Protein AF-A0A7S3CUS2-F1 (afdb_monomer)

pLDDT: mean 84.09, std 8.53, range [51.0, 97.12]

Radius of gyration: 22.78 Å; Cα contacts (8 Å, |Δi|>4): 44; chains: 1; bounding box: 55×42×60 Å

Secondary structure (DSSP, 8-state):
-HHHHHHHHHHHHHHHHHHHHTHHHHT-HHHHHHHHHHHHHHHHHHHHHHH-TT-HHHHHHHHHHHHHHHHHHHHHGGGSHHHHHHHHHHHHHHHHHHHHHHHHHHHHHHHHHHHHHHHHHHHHHTT-

Sequence (128 aa):
SILGFTNSLPFIYENIQLIKQKRQYFQRVWNLFDYTLIISMYLLIYIHLEFGKDSKYTKLIEIILLIVQLVKTMSYLRIFNSTSYLVTMLQRVFLDLQNLSFLFILILAYFSLSLGIIGFRLGDEYRS

Nearest PDB structures (foldseek):
  7eeb-assembly1_C  TM=6.902E-01  e=7.931E-01  Mus musculus
  7wfr-assembly1_A  TM=6.369E-01  e=1.282E+00  Homo sapiens
  8xmo-assembly1_A  TM=7.552E-01  e=4.260E+00  Homo sapiens
  5ek0-assembly1_D  TM=7.314E-01  e=3.778E+00  unclassified

InterPro domains:
  IPR005821 Ion transport domain [PF00520] (16-114)

Organism: NCBI:txid1082188

Solvent-accessible surface area (backbone atoms only — not comparable to full-atom values): 7131 Å² total; per-residue (Å²): 113,72,70,61,60,66,51,46,58,60,50,54,51,51,54,54,48,41,70,74,43,46,77,63,37,76,72,35,68,67,52,50,50,52,56,49,52,54,50,51,52,53,52,51,54,52,44,38,71,75,61,34,77,85,33,73,68,46,52,54,50,51,53,53,52,51,52,53,49,55,56,50,53,60,56,58,41,48,76,40,80,82,44,26,58,56,49,55,51,49,52,51,51,51,53,53,47,51,58,50,48,54,53,50,52,53,51,50,51,52,50,53,52,53,51,50,53,52,53,51,54,55,58,52,66,79,72,112

Foldseek 3Di:
DVLVVVLVVLVVVLVVVCVVCPPVQVVDPLSVLSVVLSVLSVVLVVCCVVVNCPDPVSVVSVVVSVVSVVVNVLVVLCVDPVSVVVSVVVVVVVVVVVVVVVVVVVVVVVVVVVVVVVVVVVVVVVVD

Structure (mmCIF, N/CA/C/O backbone):
data_AF-A0A7S3CUS2-F1
#
_entry.id   AF-A0A7S3CUS2-F1
#
loop_
_atom_site.group_PDB
_atom_site.id
_atom_site.type_symbol
_atom_site.label_atom_id
_atom_site.label_alt_id
_atom_site.label_comp_id
_atom_site.label_asym_id
_atom_site.label_entity_id
_atom_site.label_seq_id
_atom_site.pdbx_PDB_ins_code
_atom_site.Cartn_x
_atom_site.Cartn_y
_atom_site.Cartn_z
_atom_site.occupancy
_atom_site.B_iso_or_equiv
_atom_site.auth_seq_id
_atom_site.auth_comp_id
_atom_site.auth_asym_id
_atom_site.auth_atom_id
_atom_site.pdbx_PDB_model_num
ATOM 1 N N . SER A 1 1 ? -11.404 24.390 1.246 1.00 58.78 1 SER A N 1
ATOM 2 C CA . SER A 1 1 ? -10.862 23.018 1.154 1.00 58.78 1 SER A CA 1
ATOM 3 C C . SER A 1 1 ? -11.639 22.056 2.047 1.00 58.78 1 SER A C 1
ATOM 5 O O . SER A 1 1 ? -11.173 21.705 3.122 1.00 58.78 1 SER A O 1
ATOM 7 N N . ILE A 1 2 ? -12.839 21.639 1.625 1.00 62.09 2 ILE A N 1
ATOM 8 C CA . ILE A 1 2 ? -13.714 20.723 2.392 1.00 62.09 2 ILE A CA 1
ATOM 9 C C . ILE A 1 2 ? -13.008 19.377 2.654 1.00 62.09 2 ILE A C 1
ATOM 11 O O . ILE A 1 2 ? -13.095 18.842 3.753 1.00 62.09 2 ILE A O 1
ATOM 15 N N . LEU A 1 3 ? -12.196 18.919 1.693 1.00 64.69 3 LEU A N 1
ATOM 16 C CA . LEU A 1 3 ? -11.355 17.718 1.786 1.00 64.69 3 LEU A CA 1
ATOM 17 C C . LEU A 1 3 ? -10.331 17.752 2.936 1.00 64.69 3 LEU A C 1
ATOM 19 O O . LEU A 1 3 ? -10.076 16.735 3.569 1.00 64.69 3 LEU A O 1
ATOM 23 N N . GLY A 1 4 ? -9.744 18.914 3.241 1.00 69.75 4 GLY A N 1
ATOM 24 C CA . GLY A 1 4 ? -8.782 19.030 4.344 1.00 69.75 4 GLY A CA 1
ATOM 25 C C . GLY A 1 4 ? -9.449 18.909 5.714 1.00 69.75 4 GLY A C 1
ATOM 26 O O . GLY A 1 4 ? -8.898 18.296 6.625 1.00 69.75 4 GLY A O 1
ATOM 27 N N . PHE A 1 5 ? -10.668 19.441 5.839 1.00 73.19 5 PHE A N 1
ATOM 28 C CA . PHE A 1 5 ? -11.451 19.352 7.067 1.00 73.19 5 PHE A CA 1
ATOM 29 C C . PHE A 1 5 ? -11.933 17.919 7.323 1.00 73.19 5 PHE A C 1
ATOM 31 O O . PHE A 1 5 ? -11.749 17.408 8.426 1.00 73.19 5 PHE A O 1
ATOM 38 N N . THR A 1 6 ? -12.450 17.224 6.304 1.00 78.50 6 THR A N 1
ATOM 39 C CA . THR A 1 6 ? -12.894 15.823 6.440 1.00 78.50 6 THR A CA 1
ATOM 40 C C . THR A 1 6 ? -11.756 14.873 6.813 1.00 78.50 6 THR A C 1
ATOM 42 O O . THR A 1 6 ? -11.970 13.936 7.577 1.00 78.50 6 THR A O 1
ATOM 45 N N . ASN A 1 7 ? -10.536 15.140 6.338 1.00 81.50 7 ASN A N 1
ATOM 46 C CA . ASN A 1 7 ? -9.370 14.286 6.588 1.00 81.50 7 ASN A CA 1
ATOM 47 C C . ASN A 1 7 ? -8.707 14.525 7.956 1.00 81.50 7 ASN A C 1
ATOM 49 O O . ASN A 1 7 ? -7.912 13.703 8.408 1.00 81.50 7 ASN A O 1
ATOM 53 N N . SER A 1 8 ? -9.055 15.612 8.648 1.00 82.75 8 SER A N 1
ATOM 54 C CA . SER A 1 8 ? -8.495 15.926 9.968 1.00 82.75 8 SER A CA 1
ATOM 55 C C . SER A 1 8 ? -8.928 14.941 11.063 1.00 82.75 8 SER A C 1
ATOM 57 O O . SER A 1 8 ? -8.123 14.569 11.915 1.00 82.75 8 SER A O 1
ATOM 59 N N . LEU A 1 9 ? -10.169 14.450 11.009 1.00 85.31 9 LEU A N 1
ATOM 60 C CA . LEU A 1 9 ? -10.710 13.477 11.963 1.00 85.31 9 LEU A CA 1
ATOM 61 C C . LEU A 1 9 ? -9.977 12.122 11.931 1.00 85.31 9 LEU A C 1
ATOM 63 O O . LEU A 1 9 ? -9.504 11.692 12.988 1.00 85.31 9 LEU A O 1
ATOM 67 N N . PRO A 1 10 ? -9.827 11.445 10.770 1.00 86.06 10 PRO A N 1
ATOM 68 C CA . PRO A 1 10 ? -9.073 10.196 10.706 1.00 86.06 10 PRO A CA 1
ATOM 69 C C . PRO A 1 10 ? -7.596 10.393 11.064 1.00 86.06 10 PRO A C 1
ATOM 71 O O . PRO A 1 10 ? -7.014 9.521 11.701 1.00 86.06 10 PRO A O 1
ATOM 74 N N . PHE A 1 11 ? -7.001 11.553 10.756 1.00 86.88 11 PHE A N 1
ATOM 75 C CA . PHE A 1 11 ? -5.631 11.858 11.174 1.00 86.88 11 PHE A CA 1
ATOM 76 C C . PHE A 1 11 ? -5.483 11.881 12.700 1.00 86.88 11 PHE A C 1
ATOM 78 O O . PHE A 1 11 ? -4.572 11.253 13.239 1.00 86.88 11 PHE A O 1
ATOM 85 N N . ILE A 1 12 ? -6.383 12.556 13.420 1.00 88.62 12 ILE A N 1
ATOM 86 C CA . ILE A 1 12 ? -6.351 12.582 14.892 1.00 88.62 12 ILE A CA 1
ATOM 87 C C . ILE A 1 12 ? -6.532 11.167 15.455 1.00 88.62 12 ILE A C 1
ATOM 89 O O . ILE A 1 12 ? -5.801 10.767 16.363 1.00 88.62 12 ILE A O 1
ATOM 93 N N . TYR A 1 13 ? -7.469 10.395 14.899 1.00 88.94 13 TYR A N 1
ATOM 94 C CA . TYR A 1 13 ? -7.719 9.023 15.334 1.00 88.94 13 TYR A CA 1
ATOM 95 C C . TYR A 1 13 ? -6.486 8.123 15.163 1.00 88.94 13 TYR A C 1
ATOM 97 O O . TYR A 1 13 ? -6.084 7.448 16.113 1.00 88.94 13 TYR A O 1
ATOM 105 N N . GLU A 1 14 ? -5.840 8.166 13.996 1.00 88.25 14 GLU A N 1
ATOM 106 C CA . GLU A 1 14 ? -4.634 7.379 13.722 1.00 88.25 14 GLU A CA 1
ATOM 107 C C . GLU A 1 14 ? -3.458 7.785 14.610 1.00 88.25 14 GLU A C 1
ATOM 109 O O . GLU A 1 14 ? -2.755 6.922 15.132 1.00 88.25 14 GLU A O 1
ATOM 114 N N . ASN A 1 15 ? -3.274 9.080 14.885 1.00 87.81 15 ASN A N 1
ATOM 115 C CA . ASN A 1 15 ? -2.242 9.526 15.824 1.00 87.81 15 ASN A CA 1
ATOM 116 C C . ASN A 1 15 ? -2.491 8.988 17.243 1.00 87.81 15 ASN A C 1
ATOM 118 O O . ASN A 1 15 ? -1.562 8.515 17.902 1.00 87.81 15 ASN A O 1
ATOM 122 N N . ILE A 1 16 ? -3.745 8.983 17.710 1.00 90.25 16 ILE A N 1
ATOM 123 C CA . ILE A 1 16 ? -4.108 8.371 18.997 1.00 90.25 16 ILE A CA 1
ATOM 124 C C . ILE A 1 16 ? -3.814 6.864 18.977 1.00 90.25 16 ILE A C 1
ATOM 126 O O . ILE A 1 16 ? -3.303 6.317 19.959 1.00 90.25 16 ILE A O 1
ATOM 130 N N . GLN A 1 17 ? -4.120 6.178 17.875 1.00 86.44 17 GLN A N 1
ATOM 131 C CA . GLN A 1 17 ? -3.881 4.744 17.727 1.00 86.44 17 GLN A CA 1
ATOM 132 C C . GLN A 1 17 ? -2.385 4.402 17.683 1.00 86.44 17 GLN A C 1
ATOM 134 O O . GLN A 1 17 ? -1.958 3.439 18.329 1.00 86.44 17 GLN A O 1
ATOM 139 N N . LEU A 1 18 ? -1.582 5.232 17.019 1.00 88.94 18 LEU A N 1
ATOM 140 C CA . LEU A 1 18 ? -0.126 5.141 16.968 1.00 88.94 18 LEU A CA 1
ATOM 141 C C . LEU A 1 18 ? 0.490 5.340 18.358 1.00 88.94 18 LEU A C 1
ATOM 143 O O . LEU A 1 18 ? 1.345 4.554 18.768 1.00 88.94 18 LEU A O 1
ATOM 147 N N . ILE A 1 19 ? 0.007 6.315 19.134 1.00 88.88 19 ILE A N 1
ATOM 148 C CA . ILE A 1 19 ? 0.466 6.547 20.515 1.00 88.88 19 ILE A CA 1
ATOM 149 C C . ILE A 1 19 ? 0.107 5.367 21.431 1.00 88.88 19 ILE A C 1
ATOM 151 O O . ILE A 1 19 ? 0.920 4.970 22.270 1.00 88.88 19 ILE A O 1
ATOM 155 N N . LYS A 1 20 ? -1.088 4.783 21.267 1.00 89.69 20 LYS A N 1
ATOM 156 C CA . LYS A 1 20 ? -1.549 3.641 22.075 1.00 89.69 20 LYS A CA 1
ATOM 157 C C . LYS A 1 20 ? -0.798 2.346 21.755 1.00 89.69 20 LYS A C 1
ATOM 159 O O . LYS A 1 20 ? -0.428 1.625 22.676 1.00 89.69 20 LYS A O 1
ATOM 164 N N . GLN A 1 21 ? -0.577 2.040 20.475 1.00 85.81 21 GLN A N 1
ATOM 165 C CA . GLN A 1 21 ? -0.007 0.756 20.035 1.00 85.81 21 GLN A CA 1
ATOM 166 C C . GLN A 1 21 ? 1.516 0.802 19.793 1.00 85.81 21 GLN A C 1
ATOM 168 O O . GLN A 1 21 ? 2.163 -0.246 19.758 1.00 85.81 21 GLN A O 1
ATOM 173 N N . LYS A 1 22 ? 2.115 1.995 19.667 1.00 85.88 22 LYS A N 1
ATOM 174 C CA . LYS A 1 22 ? 3.562 2.243 19.510 1.00 85.88 22 LYS A CA 1
ATOM 175 C C . LYS A 1 22 ? 4.221 1.291 18.501 1.00 85.88 22 LYS A C 1
ATOM 177 O O . LYS A 1 22 ? 3.894 1.308 17.321 1.00 85.88 22 LYS A O 1
ATOM 182 N N . ARG A 1 23 ? 5.140 0.424 18.948 1.00 78.19 23 ARG A N 1
ATOM 183 C CA . ARG A 1 23 ? 5.863 -0.528 18.083 1.00 78.19 23 ARG A CA 1
ATOM 184 C C . ARG A 1 23 ? 4.956 -1.569 17.432 1.00 78.19 23 ARG A C 1
ATOM 186 O O . ARG A 1 23 ? 5.239 -1.993 16.318 1.00 78.19 23 ARG A O 1
ATOM 193 N N . GLN A 1 24 ? 3.871 -1.961 18.096 1.00 83.44 24 GLN A N 1
ATOM 194 C CA . GLN A 1 24 ? 2.940 -2.950 17.557 1.00 83.44 24 GLN A CA 1
ATOM 195 C C . GLN A 1 24 ? 2.124 -2.390 16.383 1.00 83.44 24 GLN A C 1
ATOM 197 O O . GLN A 1 24 ? 1.659 -3.154 15.540 1.00 83.44 24 GLN A O 1
ATOM 202 N N . TYR A 1 25 ? 2.004 -1.061 16.290 1.00 81.06 25 TYR A N 1
ATOM 203 C CA . TYR A 1 25 ? 1.348 -0.389 15.172 1.00 81.06 25 TYR A CA 1
ATOM 204 C C . TYR A 1 25 ? 2.073 -0.671 13.848 1.00 81.06 25 TYR A C 1
ATOM 206 O O . TYR A 1 25 ? 1.455 -1.108 12.882 1.00 81.06 25 TYR A O 1
ATOM 214 N N . PHE A 1 26 ? 3.402 -0.527 13.833 1.00 77.19 26 PHE A N 1
ATOM 215 C CA . PHE A 1 26 ? 4.225 -0.730 12.633 1.00 77.19 26 PHE A CA 1
ATOM 216 C C . PHE A 1 26 ? 4.336 -2.195 12.192 1.00 77.19 26 PHE A C 1
ATOM 218 O O . PHE A 1 26 ? 4.698 -2.468 11.054 1.00 77.19 26 PHE A O 1
ATOM 225 N N . GLN A 1 27 ? 4.007 -3.148 13.067 1.00 78.38 27 GLN A N 1
ATOM 226 C CA . GLN A 1 27 ? 3.997 -4.573 12.720 1.00 78.38 27 GLN A CA 1
ATOM 227 C C . GLN A 1 27 ? 2.759 -4.968 11.903 1.00 78.38 27 GLN A C 1
ATOM 229 O O . GLN A 1 27 ? 2.745 -6.016 11.258 1.00 78.38 27 GLN A O 1
ATOM 234 N N . ARG A 1 28 ? 1.701 -4.147 11.919 1.00 79.50 28 ARG A N 1
ATOM 235 C CA . ARG A 1 28 ? 0.473 -4.407 11.168 1.00 79.50 28 ARG A CA 1
ATOM 236 C C . ARG A 1 28 ? 0.528 -3.678 9.831 1.00 79.50 28 ARG A C 1
ATOM 238 O O . ARG A 1 28 ? 0.295 -2.477 9.766 1.00 79.50 28 ARG A O 1
ATOM 245 N N . VAL A 1 29 ? 0.750 -4.438 8.756 1.00 79.50 29 VAL A N 1
ATOM 246 C CA . VAL A 1 29 ? 0.796 -3.935 7.367 1.00 79.50 29 VAL A CA 1
ATOM 247 C C . VAL A 1 29 ? -0.402 -3.038 7.037 1.00 79.50 29 VAL A C 1
ATOM 249 O O . VAL A 1 29 ? -0.241 -1.991 6.422 1.00 79.50 29 VAL A O 1
ATOM 252 N N . TRP A 1 30 ? -1.602 -3.398 7.497 1.00 81.50 30 TRP A N 1
ATOM 253 C CA . TRP A 1 30 ? -2.813 -2.616 7.237 1.00 81.50 30 TRP A CA 1
ATOM 254 C C . TRP A 1 30 ? -2.818 -1.232 7.888 1.00 81.50 30 TRP A C 1
ATOM 256 O O . TRP A 1 30 ? -3.276 -0.286 7.258 1.00 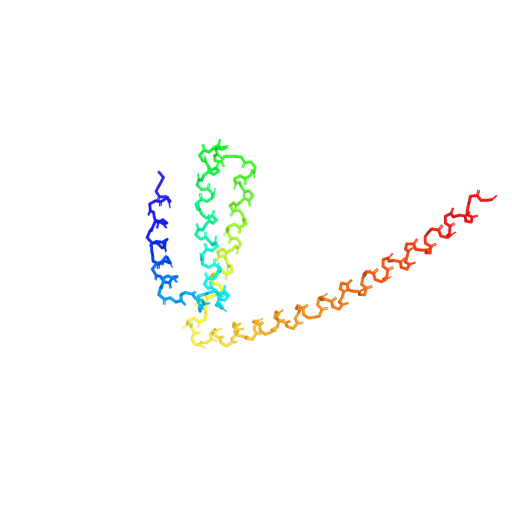81.50 30 TRP A O 1
ATOM 266 N N . ASN A 1 31 ? -2.254 -1.101 9.088 1.00 83.31 31 ASN A N 1
ATOM 267 C CA . ASN A 1 31 ? -2.147 0.186 9.770 1.00 83.31 31 ASN A CA 1
ATOM 268 C C . ASN A 1 31 ? -1.163 1.110 9.032 1.00 83.31 31 ASN A C 1
ATOM 270 O O . ASN A 1 31 ? -1.394 2.307 8.906 1.00 83.31 31 ASN A O 1
ATOM 274 N N . LEU A 1 32 ? -0.080 0.545 8.483 1.00 83.50 32 LEU A N 1
ATOM 275 C CA . LEU A 1 32 ? 0.873 1.305 7.672 1.00 83.50 32 LEU A CA 1
ATOM 276 C C . LEU A 1 32 ? 0.216 1.855 6.396 1.00 83.50 32 LEU A C 1
ATOM 278 O O . LEU A 1 32 ? 0.454 3.006 6.028 1.00 83.50 32 LEU A O 1
ATOM 282 N N . PHE A 1 33 ? -0.623 1.048 5.740 1.00 84.44 33 PHE A N 1
ATOM 283 C CA . PHE A 1 33 ? -1.404 1.487 4.582 1.00 84.44 33 PHE A CA 1
ATOM 284 C C . PHE A 1 33 ? -2.372 2.622 4.934 1.00 84.44 33 PHE A C 1
ATOM 286 O O . PHE A 1 33 ? -2.453 3.589 4.179 1.00 84.44 33 PHE A O 1
ATOM 293 N N . ASP A 1 34 ? -3.048 2.545 6.083 1.00 85.19 34 ASP A N 1
ATOM 294 C CA . ASP A 1 34 ? -3.957 3.600 6.552 1.00 85.19 34 ASP A CA 1
ATOM 295 C C . ASP A 1 34 ? -3.234 4.919 6.793 1.00 85.19 34 ASP A C 1
ATOM 297 O O . ASP A 1 34 ? -3.636 5.965 6.277 1.00 85.19 34 ASP A O 1
ATOM 301 N N . TYR A 1 35 ? -2.101 4.859 7.488 1.00 86.56 35 TYR A N 1
ATOM 302 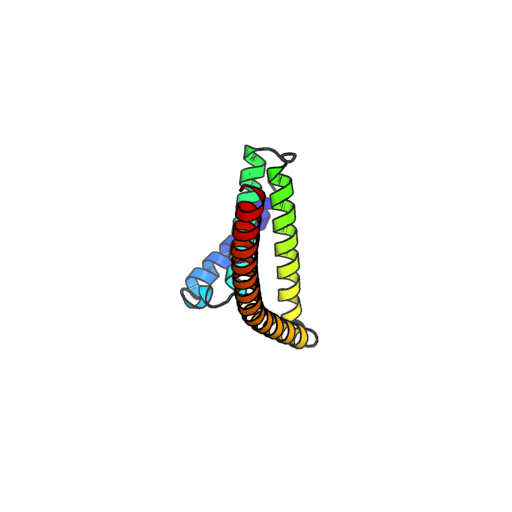C CA . TYR A 1 35 ? -1.281 6.036 7.738 1.00 86.56 35 TYR A CA 1
ATOM 303 C C . TYR A 1 35 ? -0.731 6.647 6.439 1.00 86.56 35 TYR A C 1
ATOM 305 O O . TYR A 1 35 ? -0.732 7.867 6.261 1.00 86.56 35 TYR A O 1
ATOM 313 N N . THR A 1 36 ? -0.317 5.798 5.493 1.00 86.44 36 THR A N 1
ATOM 314 C CA . THR A 1 36 ? 0.190 6.233 4.182 1.00 86.44 36 THR A CA 1
ATOM 315 C C . THR A 1 36 ? -0.904 6.918 3.366 1.00 86.44 36 THR A C 1
ATOM 317 O O . THR A 1 36 ? -0.650 7.966 2.779 1.00 86.44 36 THR A O 1
ATOM 320 N N . LEU A 1 37 ? -2.132 6.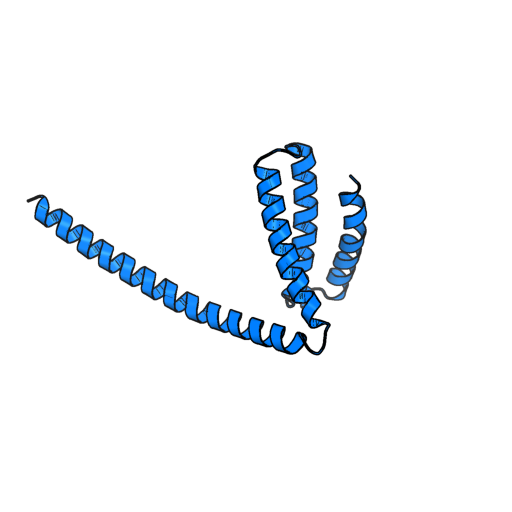394 3.378 1.00 88.19 37 LEU A N 1
ATOM 321 C CA . LEU A 1 37 ? -3.273 6.986 2.674 1.00 88.19 37 LEU A CA 1
ATOM 322 C C . LEU A 1 37 ? -3.580 8.396 3.197 1.00 88.19 37 LEU A C 1
ATOM 324 O O . LEU A 1 37 ? -3.780 9.318 2.402 1.00 88.19 37 LEU A O 1
ATOM 328 N N . ILE A 1 38 ? -3.546 8.585 4.519 1.00 88.56 38 ILE A N 1
ATOM 329 C CA . ILE A 1 38 ? -3.762 9.898 5.140 1.00 88.56 38 ILE A CA 1
ATOM 330 C C . ILE A 1 38 ? -2.661 10.884 4.733 1.00 88.56 38 ILE A C 1
ATOM 332 O O . ILE A 1 38 ? -2.968 12.002 4.316 1.00 88.56 38 ILE A O 1
ATOM 336 N N . ILE A 1 39 ? -1.387 10.476 4.778 1.00 87.62 39 ILE A N 1
ATOM 337 C CA . ILE A 1 39 ? -0.269 11.324 4.332 1.00 87.62 39 ILE A CA 1
ATOM 338 C C . ILE A 1 39 ? -0.414 11.689 2.851 1.00 87.62 39 ILE A C 1
ATOM 340 O O . ILE A 1 39 ? -0.283 12.861 2.492 1.00 87.62 39 ILE A O 1
ATOM 344 N N . SER A 1 40 ? -0.724 10.716 1.990 1.00 86.94 40 SER A N 1
ATOM 345 C CA . SER A 1 40 ? -0.916 10.947 0.555 1.00 86.94 40 SER A CA 1
ATOM 346 C C . SER A 1 40 ? -2.057 11.926 0.273 1.00 86.94 40 SER A C 1
ATOM 348 O O . SER A 1 40 ? -1.947 12.739 -0.643 1.00 86.94 40 SER A O 1
ATOM 350 N N . MET A 1 41 ? -3.124 11.913 1.078 1.00 87.81 41 MET A N 1
ATOM 351 C CA . MET A 1 41 ? -4.212 12.886 0.962 1.00 87.81 41 MET A CA 1
ATOM 352 C C . MET A 1 41 ? -3.778 14.309 1.330 1.00 87.81 41 MET A C 1
ATOM 354 O O . MET A 1 41 ? -4.151 15.253 0.633 1.00 87.81 41 MET A O 1
ATOM 358 N N . TYR A 1 42 ? -2.977 14.487 2.385 1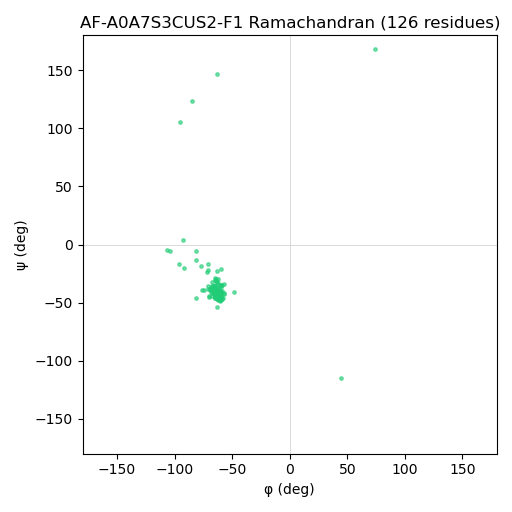.00 87.56 42 TYR A N 1
ATOM 359 C CA . TYR A 1 42 ? -2.419 15.804 2.719 1.00 87.56 42 TYR A CA 1
ATOM 360 C C . TYR A 1 42 ? -1.456 16.307 1.641 1.00 87.56 42 TYR A C 1
ATOM 362 O O . TYR A 1 42 ? -1.514 17.476 1.259 1.00 87.56 42 TYR A O 1
ATOM 370 N N . LEU A 1 43 ? -0.629 15.414 1.097 1.00 86.75 43 LEU A N 1
ATOM 371 C CA . LEU A 1 43 ? 0.287 15.725 0.004 1.00 86.75 43 LEU A CA 1
ATOM 372 C C . LEU A 1 43 ? -0.466 16.138 -1.272 1.00 86.75 43 LEU A C 1
ATOM 374 O O . LEU A 1 43 ? -0.073 17.096 -1.933 1.00 86.75 43 LEU A O 1
ATOM 378 N N . LEU A 1 44 ? -1.595 15.491 -1.577 1.00 88.50 44 LEU A N 1
ATOM 379 C CA . LEU A 1 44 ? -2.456 15.888 -2.692 1.00 88.50 44 LEU A CA 1
ATOM 380 C C . LEU A 1 44 ? -3.046 17.293 -2.498 1.00 88.50 44 LEU A C 1
ATOM 382 O O . LEU A 1 44 ? -3.108 18.059 -3.458 1.00 88.50 44 LEU A O 1
ATOM 386 N N . ILE A 1 45 ? -3.470 17.647 -1.278 1.00 87.44 45 ILE A N 1
ATOM 387 C CA . ILE A 1 45 ? -3.977 18.996 -0.971 1.00 87.44 45 ILE A CA 1
ATOM 388 C C . ILE A 1 45 ? -2.870 20.037 -1.158 1.00 87.44 45 ILE A C 1
ATOM 390 O O . ILE A 1 45 ? -3.122 21.082 -1.753 1.00 87.44 45 ILE A O 1
ATOM 394 N N . TYR A 1 46 ? -1.655 19.743 -0.690 1.00 86.75 46 TYR A N 1
ATOM 395 C CA . TYR A 1 46 ? -0.504 20.630 -0.861 1.00 86.75 46 TYR A CA 1
ATOM 396 C C . TYR A 1 46 ? -0.198 20.884 -2.345 1.00 86.75 46 TYR A C 1
ATOM 398 O O . TYR A 1 46 ? -0.101 22.029 -2.776 1.00 86.75 46 TYR A O 1
ATOM 406 N N . ILE A 1 47 ? -0.160 19.827 -3.159 1.00 86.88 47 ILE A N 1
ATOM 407 C CA . ILE A 1 47 ? 0.105 19.937 -4.602 1.00 86.88 47 ILE A CA 1
ATOM 408 C C . ILE A 1 47 ? -1.017 20.678 -5.332 1.00 86.88 47 ILE A C 1
ATOM 410 O O . ILE A 1 47 ? -0.747 21.453 -6.246 1.00 86.88 47 ILE A O 1
ATOM 414 N N . HIS A 1 48 ? -2.265 20.495 -4.901 1.00 87.19 48 HIS A N 1
ATOM 415 C CA . HIS A 1 48 ? -3.399 21.255 -5.419 1.00 87.19 48 HIS A CA 1
ATOM 416 C C . HIS A 1 48 ? -3.270 22.762 -5.187 1.00 87.19 48 HIS A C 1
ATOM 418 O O . HIS A 1 48 ? -3.729 23.537 -6.026 1.00 87.19 48 HIS A O 1
ATOM 424 N N . LEU A 1 49 ? -2.693 23.166 -4.051 1.00 86.12 49 LEU A N 1
ATOM 425 C CA . LEU A 1 49 ? -2.496 24.571 -3.699 1.00 86.12 49 LEU A CA 1
ATOM 426 C C . LEU A 1 49 ? -1.333 25.199 -4.479 1.00 86.12 49 LEU A C 1
ATOM 428 O O . LEU A 1 49 ? -1.466 26.334 -4.920 1.00 86.12 49 LEU A O 1
ATOM 432 N N . GLU A 1 50 ? -0.240 24.461 -4.682 1.00 86.94 50 GLU A N 1
ATOM 433 C CA . GLU A 1 50 ? 0.970 24.962 -5.357 1.00 86.94 50 GLU A CA 1
ATOM 434 C C . GLU A 1 50 ? 0.869 24.935 -6.893 1.00 86.94 50 GLU A C 1
ATOM 436 O O . GLU A 1 50 ? 1.207 25.905 -7.566 1.00 86.94 50 GLU A O 1
ATOM 441 N N . PHE A 1 51 ? 0.388 23.831 -7.475 1.00 83.38 51 PHE A N 1
ATOM 442 C CA . PHE A 1 51 ? 0.421 23.599 -8.930 1.00 83.38 51 PHE A CA 1
ATOM 443 C C . PHE A 1 51 ? -0.948 23.725 -9.608 1.00 83.38 51 PHE A C 1
ATOM 445 O O . PHE A 1 51 ? -1.055 23.616 -10.832 1.00 83.38 51 PHE A O 1
ATOM 452 N N . GLY A 1 52 ? -2.004 23.935 -8.822 1.00 81.56 52 GLY A N 1
ATOM 453 C CA . GLY A 1 52 ? -3.376 23.964 -9.307 1.00 81.56 52 GLY A CA 1
ATOM 454 C C . GLY A 1 52 ? -3.937 22.578 -9.652 1.00 81.56 52 GLY A C 1
ATOM 455 O O . GLY A 1 52 ? -3.242 21.560 -9.737 1.00 81.56 52 GLY A O 1
ATOM 456 N N . LYS A 1 53 ? -5.256 22.541 -9.854 1.00 78.81 53 LYS A N 1
ATOM 457 C CA . LYS A 1 53 ? -6.028 21.305 -10.049 1.00 78.81 53 LYS A CA 1
ATOM 458 C C . LYS A 1 53 ? -5.725 20.576 -11.361 1.00 78.81 53 LYS A C 1
ATOM 460 O O . LYS A 1 53 ? -5.742 19.351 -11.399 1.00 78.81 53 LYS A O 1
ATOM 465 N N . ASP A 1 54 ? -5.401 21.309 -12.423 1.00 82.56 54 ASP A N 1
ATOM 466 C CA . ASP A 1 54 ? -5.242 20.738 -13.768 1.00 82.56 54 ASP A CA 1
ATOM 467 C C . ASP A 1 54 ? -3.815 20.319 -14.135 1.00 82.56 54 ASP A C 1
ATOM 469 O O . ASP A 1 54 ? -3.573 19.856 -15.257 1.00 82.56 54 ASP A O 1
ATOM 473 N N . SER A 1 55 ? -2.867 20.424 -13.202 1.00 85.94 55 SER A N 1
ATOM 474 C CA . SER A 1 55 ? -1.495 19.990 -13.454 1.00 85.94 55 SER A CA 1
ATOM 475 C C . SER A 1 55 ? -1.428 18.478 -13.724 1.00 85.94 55 SER A C 1
ATOM 477 O O . SER A 1 55 ? -2.166 17.671 -13.146 1.00 85.94 55 SER A O 1
ATOM 479 N N . LYS A 1 56 ? -0.495 18.067 -14.593 1.00 85.12 56 LYS A N 1
ATOM 480 C CA . LYS A 1 56 ? -0.239 16.643 -14.881 1.00 85.12 56 LYS A CA 1
ATOM 481 C C . LYS A 1 56 ? 0.154 15.867 -13.617 1.00 85.12 56 LYS A C 1
ATOM 483 O O . LYS A 1 56 ? -0.227 14.710 -13.471 1.00 85.12 56 LYS A O 1
ATOM 488 N N . TYR A 1 57 ? 0.882 16.511 -12.704 1.00 83.25 57 TYR A N 1
ATOM 489 C CA . TYR A 1 57 ? 1.335 15.917 -11.446 1.00 83.25 57 TYR A CA 1
ATOM 490 C C . TYR A 1 57 ? 0.169 15.643 -10.495 1.00 83.25 57 TYR A C 1
ATOM 492 O O . TYR A 1 57 ? 0.103 14.570 -9.899 1.00 83.25 57 TYR A O 1
ATOM 500 N N . THR A 1 58 ? -0.789 16.571 -10.422 1.00 86.38 58 THR A N 1
ATOM 501 C CA . THR A 1 58 ? -2.006 16.425 -9.615 1.00 86.38 58 THR A CA 1
ATOM 502 C C . THR A 1 58 ? -2.810 15.211 -10.084 1.00 86.38 58 THR A C 1
ATOM 504 O O . THR A 1 58 ? -3.114 14.332 -9.281 1.00 86.38 58 THR A O 1
ATOM 507 N N . LYS A 1 59 ? -3.041 15.089 -11.400 1.00 88.00 59 LYS A N 1
ATOM 508 C CA . LYS A 1 59 ? -3.772 13.954 -11.998 1.00 88.00 59 LYS A CA 1
ATOM 509 C C . LYS A 1 59 ? -3.088 12.609 -11.746 1.00 88.00 59 LYS A C 1
ATOM 511 O O . LYS A 1 59 ? -3.753 11.623 -11.444 1.00 88.00 59 LYS A O 1
ATOM 516 N N . LEU A 1 60 ? -1.760 12.558 -11.850 1.00 87.81 60 LEU A N 1
ATOM 517 C CA . LEU A 1 60 ? -0.999 11.330 -11.610 1.00 87.81 60 LEU A CA 1
ATOM 518 C C . LEU A 1 60 ? -1.126 10.864 -10.153 1.00 87.81 60 LEU A C 1
ATOM 520 O O . LEU A 1 60 ? -1.342 9.680 -9.898 1.00 87.81 60 LEU A O 1
ATOM 524 N N . ILE A 1 61 ? -1.046 11.793 -9.200 1.00 86.81 61 ILE A N 1
ATOM 525 C CA . ILE A 1 61 ? -1.175 11.480 -7.773 1.00 86.81 61 ILE A CA 1
ATOM 526 C C . ILE A 1 61 ? -2.604 11.067 -7.425 1.00 86.81 61 ILE A C 1
ATOM 528 O O . ILE A 1 61 ? -2.778 10.123 -6.660 1.00 86.81 61 ILE A O 1
ATOM 532 N N . GLU A 1 62 ? -3.622 11.691 -8.021 1.00 89.06 62 GLU A N 1
ATOM 533 C CA . GLU A 1 62 ? -5.018 11.266 -7.856 1.00 89.06 62 GLU A CA 1
ATOM 534 C C . GLU A 1 62 ? -5.249 9.823 -8.324 1.00 89.06 62 GLU A C 1
ATOM 536 O O . GLU A 1 62 ? -5.914 9.059 -7.623 1.00 89.06 62 GLU A O 1
ATOM 541 N N . ILE A 1 63 ? -4.659 9.416 -9.455 1.00 90.38 63 ILE A N 1
ATOM 542 C CA . ILE A 1 63 ? -4.754 8.034 -9.959 1.00 90.38 63 ILE A CA 1
ATOM 543 C C . ILE A 1 63 ? -4.105 7.052 -8.980 1.00 90.38 63 ILE A C 1
ATOM 545 O O . ILE A 1 63 ? -4.702 6.028 -8.646 1.00 90.38 63 ILE A O 1
ATOM 549 N N . ILE A 1 64 ? -2.903 7.365 -8.487 1.00 87.94 64 ILE A N 1
ATOM 550 C CA . ILE A 1 64 ? -2.222 6.525 -7.491 1.00 87.94 64 ILE A CA 1
ATOM 551 C C . ILE A 1 64 ? -3.082 6.406 -6.229 1.00 87.94 64 ILE A C 1
ATOM 553 O O . ILE A 1 64 ? -3.266 5.309 -5.702 1.00 87.94 64 ILE A O 1
ATOM 557 N N . LEU A 1 65 ? -3.654 7.516 -5.766 1.00 89.75 65 LEU A N 1
ATOM 558 C CA . LEU A 1 65 ? -4.462 7.556 -4.552 1.00 89.75 65 LEU A CA 1
ATOM 5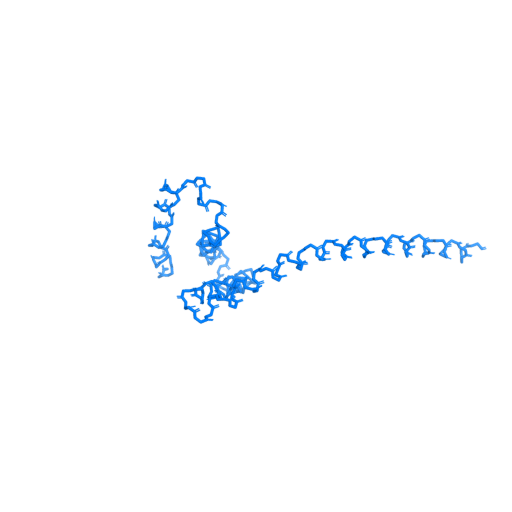59 C C . LEU A 1 65 ? -5.771 6.762 -4.716 1.00 89.75 65 LEU A C 1
ATOM 561 O O . LEU A 1 65 ? -6.162 6.043 -3.797 1.00 89.75 65 LEU A O 1
ATOM 565 N N . LEU A 1 66 ? -6.393 6.798 -5.900 1.00 89.81 66 LEU A N 1
ATOM 566 C CA . LEU A 1 66 ? -7.528 5.939 -6.260 1.00 89.81 66 LEU A CA 1
ATOM 567 C C . LEU A 1 66 ? -7.172 4.450 -6.193 1.00 89.81 66 LEU A C 1
ATOM 569 O O . LEU A 1 66 ? -7.918 3.667 -5.607 1.00 89.81 66 LEU A O 1
ATOM 573 N N . ILE A 1 67 ? -6.023 4.053 -6.746 1.00 87.81 67 ILE A N 1
ATOM 574 C CA . ILE A 1 67 ? -5.562 2.657 -6.695 1.00 87.81 67 ILE A CA 1
ATOM 575 C C . ILE A 1 67 ? -5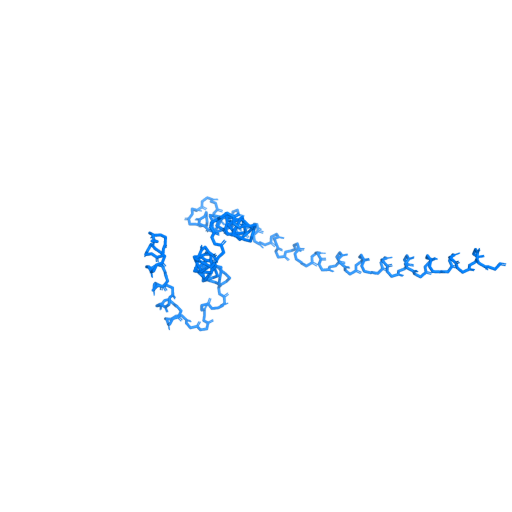.347 2.219 -5.241 1.00 87.81 67 ILE A C 1
ATOM 577 O O . ILE A 1 67 ? -5.804 1.148 -4.842 1.00 87.81 67 ILE A O 1
ATOM 581 N N . VAL A 1 68 ? -4.708 3.057 -4.421 1.00 85.88 68 VAL A N 1
ATOM 582 C CA . VAL A 1 68 ? -4.483 2.760 -2.996 1.00 85.88 68 VAL A CA 1
ATOM 583 C C . VAL A 1 68 ? -5.811 2.636 -2.236 1.00 85.88 68 VAL A C 1
ATOM 585 O O . VAL A 1 68 ? -5.966 1.727 -1.419 1.00 85.88 68 VAL A O 1
ATOM 588 N N . GLN A 1 69 ? -6.806 3.477 -2.539 1.00 87.12 69 GLN A N 1
ATOM 589 C CA . GLN A 1 69 ? -8.152 3.353 -1.967 1.00 87.12 69 GLN A CA 1
ATOM 590 C C . GLN A 1 69 ? -8.848 2.049 -2.380 1.00 87.12 69 GLN A C 1
ATOM 592 O O . GLN A 1 69 ? -9.474 1.408 -1.538 1.00 87.12 69 GLN A O 1
ATOM 597 N N . LEU A 1 70 ? -8.704 1.608 -3.633 1.00 86.06 70 LEU A N 1
ATOM 598 C CA . LEU A 1 70 ? -9.226 0.311 -4.083 1.00 86.06 70 LEU A CA 1
ATOM 599 C C . LEU A 1 70 ? -8.560 -0.864 -3.356 1.00 86.06 70 LEU A C 1
ATOM 601 O O . LEU A 1 70 ? -9.221 -1.834 -2.994 1.00 86.06 70 LEU A O 1
ATOM 605 N N . VAL A 1 71 ? -7.260 -0.782 -3.075 1.00 82.81 71 VAL A N 1
ATOM 606 C CA . VAL A 1 71 ? -6.592 -1.795 -2.242 1.00 82.81 71 VAL A CA 1
ATOM 607 C C . VAL A 1 71 ? -7.156 -1.778 -0.817 1.00 82.81 71 VAL A C 1
ATOM 609 O O . VAL A 1 71 ? -7.372 -2.837 -0.225 1.00 82.81 71 VAL A O 1
ATOM 612 N N . LYS A 1 72 ? -7.467 -0.595 -0.272 1.00 83.19 72 LYS A N 1
ATOM 613 C CA . LYS A 1 72 ? -8.065 -0.467 1.063 1.00 83.19 72 LYS A CA 1
ATOM 614 C C . LYS A 1 72 ? -9.483 -1.041 1.143 1.00 83.19 72 LYS A C 1
ATOM 616 O O . LYS A 1 72 ? -9.836 -1.641 2.162 1.00 83.19 72 LYS A O 1
ATOM 621 N N . THR A 1 73 ? -10.292 -0.927 0.088 1.00 82.31 73 THR A N 1
ATOM 622 C CA . THR A 1 73 ? -11.626 -1.554 0.071 1.00 82.31 73 THR A CA 1
ATOM 623 C C . THR A 1 73 ? -11.538 -3.076 0.131 1.00 82.31 73 THR A C 1
ATOM 625 O O . THR A 1 73 ? -12.325 -3.699 0.846 1.00 82.31 73 THR A O 1
ATOM 628 N N . MET A 1 74 ? -10.516 -3.678 -0.488 1.00 74.94 74 MET A N 1
ATOM 629 C CA . MET A 1 74 ? -10.229 -5.111 -0.338 1.00 74.94 74 MET A CA 1
ATOM 630 C C . MET A 1 74 ? -9.885 -5.492 1.111 1.00 74.94 74 MET A C 1
ATOM 632 O O . MET A 1 74 ? -10.193 -6.600 1.550 1.00 74.94 74 MET A O 1
ATOM 636 N N . SER A 1 75 ? -9.305 -4.580 1.898 1.00 72.81 75 SER A N 1
ATOM 637 C CA . SER A 1 75 ? -9.090 -4.791 3.336 1.00 72.81 75 SER A CA 1
ATOM 638 C C . SER A 1 75 ? -10.397 -4.804 4.125 1.00 72.81 75 SER A C 1
ATOM 640 O O . SER A 1 75 ? -10.534 -5.614 5.041 1.00 72.81 75 SER A O 1
ATOM 642 N N . TYR A 1 76 ? -11.358 -3.934 3.787 1.00 78.88 76 TYR A N 1
ATOM 643 C CA . TYR A 1 76 ? -12.662 -3.887 4.462 1.00 78.88 76 TYR A CA 1
ATOM 644 C C . TYR A 1 76 ? -13.475 -5.161 4.246 1.00 78.88 76 TYR A C 1
ATOM 646 O O . TYR A 1 76 ? -14.206 -5.580 5.143 1.00 78.88 76 TYR A O 1
ATOM 654 N N . LEU A 1 77 ? -13.277 -5.842 3.113 1.00 75.25 77 LEU A N 1
ATOM 655 C CA . LEU A 1 77 ? -13.914 -7.131 2.846 1.00 75.25 77 LEU A CA 1
ATOM 656 C C . LEU A 1 77 ? -13.563 -8.211 3.885 1.00 75.25 77 LEU A C 1
ATOM 658 O O . LEU A 1 77 ? -14.339 -9.144 4.071 1.00 75.25 77 LEU A O 1
ATOM 662 N N . ARG A 1 78 ? -12.457 -8.064 4.630 1.00 71.62 78 ARG A N 1
ATOM 663 C CA . ARG A 1 78 ? -12.095 -8.958 5.746 1.00 71.62 78 ARG A CA 1
ATOM 664 C C . ARG A 1 78 ? -13.101 -8.941 6.900 1.00 71.62 78 ARG A C 1
ATOM 666 O O . ARG A 1 78 ? -13.148 -9.890 7.669 1.00 71.62 78 ARG A O 1
ATOM 673 N N . ILE A 1 79 ? -13.884 -7.876 7.047 1.00 76.62 79 ILE A N 1
ATOM 674 C CA . ILE A 1 79 ? -14.864 -7.752 8.136 1.00 76.62 79 ILE A CA 1
ATOM 675 C C . ILE A 1 79 ? -16.059 -8.697 7.899 1.00 76.62 79 ILE A C 1
ATOM 677 O O . ILE A 1 79 ? -16.714 -9.117 8.850 1.00 76.62 79 ILE A O 1
ATOM 681 N N . PHE A 1 80 ? -16.320 -9.087 6.646 1.00 82.94 80 PHE A N 1
ATOM 682 C CA . PHE A 1 80 ? -17.376 -10.039 6.309 1.00 82.94 80 PHE A CA 1
ATOM 683 C C . PHE A 1 80 ? -16.871 -11.483 6.442 1.00 82.94 80 PHE A C 1
ATOM 685 O O . PHE A 1 80 ? -15.912 -11.876 5.778 1.00 82.94 80 PHE A O 1
ATOM 692 N N . ASN A 1 81 ? -17.551 -12.300 7.252 1.00 70.19 81 ASN A N 1
ATOM 693 C CA . ASN A 1 81 ? -17.142 -13.683 7.545 1.00 70.19 81 ASN A CA 1
ATOM 694 C C . ASN A 1 81 ? -17.003 -14.576 6.297 1.00 70.19 81 ASN A C 1
ATOM 696 O O . ASN A 1 81 ? -16.118 -15.426 6.256 1.00 70.19 81 ASN A O 1
ATOM 700 N N . SER A 1 82 ? -17.829 -14.374 5.266 1.00 78.50 82 SER A N 1
ATOM 701 C CA . SER A 1 82 ? -17.747 -15.124 4.002 1.00 78.50 82 SER A CA 1
ATOM 702 C C . SER A 1 82 ? -16.520 -14.746 3.165 1.00 78.50 82 SER A C 1
ATOM 704 O O . SER A 1 82 ? -15.883 -15.608 2.562 1.00 78.50 82 SER A O 1
ATOM 706 N N . THR A 1 83 ? -16.156 -13.464 3.148 1.00 75.12 83 THR A N 1
ATOM 707 C CA . THR A 1 83 ? -15.077 -12.928 2.304 1.00 75.12 83 THR A CA 1
ATOM 708 C C . THR A 1 83 ? -13.722 -12.928 3.016 1.00 75.12 83 THR A C 1
ATOM 710 O O . THR A 1 83 ? -12.679 -12.945 2.363 1.00 75.12 83 THR A O 1
ATOM 713 N N . SER A 1 84 ? -13.703 -12.985 4.352 1.00 80.94 84 SER A N 1
ATOM 714 C CA . SER A 1 84 ? -12.470 -13.013 5.148 1.00 80.94 84 SER A CA 1
ATOM 715 C C . SER A 1 84 ? -11.557 -14.180 4.774 1.00 80.94 84 SER A C 1
ATOM 717 O O . SER A 1 84 ? -10.348 -13.986 4.651 1.00 80.94 84 SER A O 1
ATOM 719 N N . TYR A 1 85 ? -12.117 -15.374 4.547 1.00 83.75 85 TYR A N 1
ATOM 720 C CA . TYR A 1 85 ? -11.330 -16.533 4.119 1.00 83.75 85 TYR A CA 1
ATOM 721 C C . TYR A 1 85 ? -10.644 -16.286 2.769 1.00 83.75 85 TYR A C 1
ATOM 723 O O . TYR A 1 85 ? -9.438 -16.500 2.643 1.00 83.75 85 TYR A O 1
ATOM 731 N N . LEU A 1 86 ? -11.384 -15.762 1.786 1.00 82.38 86 LEU A N 1
ATOM 732 C CA . LEU A 1 86 ? -10.856 -15.452 0.454 1.00 82.38 86 LEU A CA 1
ATOM 733 C C . LEU A 1 86 ? -9.720 -14.425 0.524 1.00 82.38 86 LEU A C 1
ATOM 735 O O . LEU A 1 86 ? -8.672 -14.622 -0.088 1.00 82.38 86 LEU A O 1
ATOM 739 N N . VAL A 1 87 ? -9.887 -13.366 1.322 1.00 81.12 87 VAL A N 1
ATOM 740 C CA . VAL A 1 87 ? -8.849 -12.342 1.514 1.00 81.12 87 VAL A CA 1
ATOM 741 C C . VAL A 1 87 ? -7.597 -12.941 2.162 1.00 81.12 87 VAL A C 1
ATOM 743 O O . VAL A 1 87 ? -6.485 -12.637 1.736 1.00 81.12 87 VAL A O 1
ATOM 746 N N . THR A 1 88 ? -7.738 -13.811 3.165 1.00 83.44 88 THR A N 1
ATOM 747 C CA . THR A 1 88 ? -6.585 -14.477 3.793 1.00 83.44 88 THR A CA 1
ATOM 748 C C . THR A 1 88 ? -5.874 -15.435 2.836 1.00 83.44 88 THR A C 1
ATOM 750 O O . THR A 1 88 ? -4.644 -15.485 2.846 1.00 83.44 88 THR A O 1
ATOM 753 N N . MET A 1 89 ? -6.608 -16.155 1.983 1.00 86.31 89 MET A N 1
ATOM 754 C CA . MET A 1 89 ? -6.012 -17.01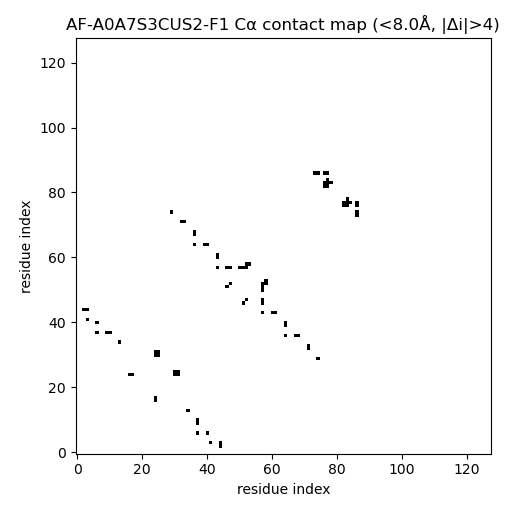2 0.951 1.00 86.31 89 MET A CA 1
ATOM 755 C C . MET A 1 89 ? -5.248 -16.182 -0.084 1.00 86.31 89 MET A C 1
ATOM 757 O O . MET A 1 89 ? -4.094 -16.490 -0.369 1.00 86.31 89 MET A O 1
ATOM 761 N N . LEU A 1 90 ? -5.830 -15.076 -0.563 1.00 86.06 90 LEU A N 1
ATOM 762 C CA . LEU A 1 90 ? -5.150 -14.149 -1.473 1.00 86.06 90 LEU A CA 1
ATOM 763 C C . LEU A 1 90 ? -3.853 -13.606 -0.869 1.00 86.06 90 LEU A C 1
ATOM 765 O O . LEU A 1 90 ? -2.835 -13.565 -1.549 1.00 86.06 90 LEU A O 1
ATOM 769 N N . GLN A 1 91 ? -3.847 -13.240 0.415 1.00 83.38 91 GLN A N 1
ATOM 770 C CA . GLN A 1 91 ? -2.622 -12.783 1.078 1.00 83.38 91 GLN A CA 1
ATOM 771 C C . GLN A 1 91 ? -1.512 -13.833 1.087 1.00 83.38 91 GLN A C 1
ATOM 773 O O . GLN A 1 91 ? -0.354 -13.480 0.887 1.00 83.38 91 GLN A O 1
ATOM 778 N N . ARG A 1 92 ? -1.851 -15.108 1.307 1.00 87.38 92 ARG A N 1
ATOM 779 C CA . ARG A 1 92 ? -0.869 -16.200 1.243 1.00 87.38 92 ARG A CA 1
ATOM 780 C C . ARG A 1 92 ? -0.325 -16.359 -0.172 1.00 87.38 92 ARG A C 1
ATOM 782 O O . ARG A 1 92 ? 0.884 -16.384 -0.344 1.00 87.38 92 ARG A O 1
ATOM 789 N N . VAL A 1 93 ? -1.205 -16.322 -1.172 1.00 87.06 93 VAL A N 1
ATOM 790 C CA . VAL A 1 93 ? -0.811 -16.370 -2.587 1.00 87.06 93 VAL A CA 1
ATOM 791 C C . VAL A 1 93 ? 0.118 -15.210 -2.955 1.00 87.06 93 VAL A C 1
ATOM 793 O O . VAL A 1 93 ? 1.092 -15.423 -3.667 1.00 87.06 93 VAL A O 1
ATOM 796 N N . PHE A 1 94 ? -0.118 -13.995 -2.452 1.00 85.06 94 PHE A N 1
ATOM 797 C CA . PHE A 1 94 ? 0.792 -12.868 -2.686 1.00 85.06 94 PHE A CA 1
ATOM 798 C C . PHE A 1 94 ? 2.176 -13.073 -2.056 1.00 85.06 94 PHE A C 1
ATOM 800 O O . PHE A 1 94 ? 3.175 -12.701 -2.671 1.00 85.06 94 PHE A O 1
ATOM 807 N N . LEU A 1 95 ? 2.254 -13.673 -0.864 1.00 86.94 95 LEU A N 1
ATOM 808 C CA . LEU A 1 95 ? 3.537 -14.015 -0.236 1.00 86.94 95 LEU A CA 1
ATOM 809 C C . LEU A 1 95 ? 4.280 -15.092 -1.037 1.00 86.94 95 LEU A C 1
ATOM 811 O O . LEU A 1 95 ? 5.482 -14.968 -1.273 1.00 86.94 95 LEU A O 1
ATOM 815 N N . ASP A 1 96 ? 3.559 -16.103 -1.517 1.00 89.75 96 ASP A N 1
ATOM 816 C CA . ASP A 1 96 ? 4.131 -17.147 -2.367 1.00 89.75 96 ASP A CA 1
ATOM 817 C C . ASP A 1 96 ? 4.618 -16.563 -3.704 1.00 89.75 96 ASP A C 1
ATOM 819 O O . ASP A 1 96 ? 5.723 -16.867 -4.161 1.00 89.75 96 ASP A O 1
ATOM 823 N N . LEU A 1 97 ? 3.846 -15.643 -4.294 1.00 90.81 97 LEU A N 1
ATOM 824 C CA . LEU A 1 97 ? 4.211 -14.937 -5.521 1.00 90.81 97 LEU A CA 1
ATOM 825 C C . LEU A 1 97 ? 5.442 -14.044 -5.331 1.00 90.81 97 LEU A C 1
ATOM 827 O O . LEU A 1 97 ? 6.248 -13.937 -6.250 1.00 90.81 97 LEU A O 1
ATOM 831 N N . GLN A 1 98 ? 5.625 -13.418 -4.166 1.00 90.00 98 GLN A N 1
ATOM 832 C CA . GLN A 1 98 ? 6.823 -12.625 -3.876 1.00 90.00 98 GLN A CA 1
ATOM 833 C C . GLN A 1 98 ? 8.086 -13.496 -3.917 1.00 90.00 98 GLN A C 1
ATOM 835 O O . GLN A 1 98 ? 9.077 -13.120 -4.548 1.00 90.00 98 GLN A O 1
ATOM 840 N N . ASN A 1 99 ? 8.033 -14.675 -3.295 1.00 88.06 99 ASN A N 1
ATOM 841 C CA . ASN A 1 99 ? 9.148 -15.621 -3.301 1.00 88.06 99 ASN A CA 1
ATOM 842 C C . ASN A 1 99 ? 9.417 -16.165 -4.715 1.00 88.06 99 ASN A C 1
ATOM 844 O O . ASN A 1 99 ? 10.572 -16.263 -5.133 1.00 88.06 99 ASN A O 1
ATOM 848 N N . LEU A 1 100 ? 8.359 -16.451 -5.481 1.00 93.50 100 LEU A N 1
ATOM 849 C CA . LEU A 1 100 ? 8.473 -16.878 -6.877 1.00 93.50 100 LEU A CA 1
ATOM 850 C C . LEU A 1 100 ? 9.050 -15.773 -7.777 1.00 93.50 100 LEU A C 1
ATOM 852 O O . LEU A 1 100 ? 9.911 -16.037 -8.614 1.00 93.50 100 LEU A O 1
ATOM 856 N N . SER A 1 101 ? 8.601 -14.531 -7.590 1.00 92.25 101 SER A N 1
ATOM 857 C CA . SER A 1 101 ? 9.059 -13.362 -8.345 1.00 92.25 101 SER A CA 1
ATOM 858 C C . SER A 1 101 ? 10.555 -13.125 -8.149 1.00 92.25 101 SER A C 1
ATOM 860 O O . SER A 1 101 ? 11.271 -12.876 -9.116 1.00 92.25 101 SER A O 1
ATOM 862 N N . PHE A 1 102 ? 11.057 -13.297 -6.923 1.00 93.25 102 PHE A N 1
ATOM 863 C CA . PHE A 1 102 ? 12.489 -13.208 -6.645 1.00 93.25 102 PHE A CA 1
ATOM 864 C C . PHE A 1 102 ? 13.307 -14.219 -7.466 1.00 93.25 102 PHE A C 1
ATOM 866 O O . PHE A 1 102 ? 14.288 -13.842 -8.110 1.00 93.25 102 PHE A O 1
ATOM 873 N N . LEU A 1 103 ? 12.872 -15.484 -7.508 1.00 94.00 103 LEU A N 1
ATOM 874 C CA . LEU A 1 103 ? 13.509 -16.511 -8.338 1.00 94.00 103 LEU A CA 1
ATOM 875 C C . LEU A 1 103 ? 13.449 -16.144 -9.829 1.00 94.00 103 LEU A C 1
ATOM 877 O O . LEU A 1 103 ? 14.438 -16.289 -10.546 1.00 94.00 103 LEU A O 1
ATOM 881 N N . PHE A 1 104 ? 12.305 -15.640 -10.294 1.00 95.75 104 PHE A N 1
ATOM 882 C CA . PHE A 1 104 ? 12.116 -15.266 -11.693 1.00 95.75 104 PHE A CA 1
ATOM 883 C C . PHE A 1 104 ? 13.024 -14.103 -12.114 1.00 95.75 104 PHE A C 1
ATOM 885 O O . PHE A 1 104 ? 13.667 -14.175 -13.159 1.00 95.75 104 PHE A O 1
ATOM 892 N N . ILE A 1 105 ? 13.146 -13.067 -11.279 1.00 96.50 105 ILE A N 1
ATOM 893 C CA . ILE A 1 105 ? 14.057 -11.937 -11.511 1.00 96.50 105 ILE A CA 1
ATOM 894 C C . ILE A 1 105 ? 15.511 -12.417 -11.575 1.00 96.50 105 ILE A C 1
ATOM 896 O O . ILE A 1 105 ? 16.260 -11.970 -12.442 1.00 96.50 105 ILE A O 1
ATOM 900 N N . LEU A 1 106 ? 15.907 -13.351 -10.706 1.00 96.44 106 LEU A N 1
ATOM 901 C CA . LEU A 1 106 ? 17.254 -13.925 -10.719 1.00 96.44 106 LEU A CA 1
ATOM 902 C C . LEU A 1 106 ? 17.541 -14.661 -12.035 1.00 96.44 106 LEU A C 1
ATOM 904 O O . LEU A 1 106 ? 18.592 -14.452 -12.643 1.00 96.44 106 LEU A O 1
ATOM 908 N N . ILE A 1 107 ? 16.592 -15.473 -12.508 1.00 96.31 107 ILE A N 1
ATOM 909 C CA . ILE A 1 107 ? 16.708 -16.177 -13.792 1.00 96.31 107 ILE A CA 1
ATOM 910 C C . ILE A 1 107 ? 16.789 -15.174 -14.951 1.00 96.31 107 ILE A C 1
ATOM 912 O O . ILE A 1 107 ? 17.674 -15.293 -15.799 1.00 96.31 107 ILE A O 1
ATOM 916 N N . LEU A 1 108 ? 15.922 -14.156 -14.972 1.00 97.12 108 LEU A N 1
ATOM 917 C CA . LEU A 1 108 ? 15.949 -13.104 -15.993 1.00 97.12 108 LEU A CA 1
ATOM 918 C C . LEU A 1 108 ? 17.281 -12.346 -16.006 1.00 97.12 108 LEU A C 1
ATOM 920 O O . LEU A 1 108 ? 17.813 -12.071 -17.080 1.00 97.12 108 LEU A O 1
ATOM 924 N N . ALA A 1 109 ? 17.843 -12.041 -14.837 1.00 96.75 109 ALA A N 1
ATOM 925 C CA . ALA A 1 109 ? 19.146 -11.394 -14.733 1.00 96.75 109 ALA A CA 1
ATOM 926 C C . ALA A 1 109 ? 20.262 -12.279 -15.310 1.00 96.75 109 ALA A C 1
ATOM 928 O O . ALA A 1 109 ? 21.106 -11.792 -16.064 1.00 96.75 109 ALA A O 1
ATOM 929 N N . TYR A 1 110 ? 20.239 -13.584 -15.022 1.00 96.38 110 TYR A N 1
ATOM 930 C CA . TYR A 1 110 ? 21.221 -14.530 -15.553 1.00 96.38 110 TYR A CA 1
ATOM 931 C C . TYR A 1 110 ? 21.135 -14.662 -17.080 1.00 96.38 110 TYR A C 1
ATOM 933 O O . TYR A 1 110 ? 22.152 -14.576 -17.772 1.00 96.38 110 TYR A O 1
ATOM 941 N N . PHE A 1 111 ? 19.921 -14.798 -17.622 1.00 95.75 111 PHE A N 1
ATOM 942 C CA . PHE A 1 111 ? 19.707 -14.832 -19.071 1.00 95.75 111 PHE A CA 1
ATOM 943 C C . PHE A 1 111 ? 20.113 -13.520 -19.746 1.00 95.75 111 PHE A C 1
ATOM 945 O O . PHE A 1 111 ? 20.761 -13.557 -20.790 1.00 95.75 111 PHE A O 1
ATOM 952 N N . SER A 1 112 ? 19.794 -12.374 -19.140 1.00 96.00 112 SER A N 1
ATOM 953 C CA . SER A 1 112 ? 20.195 -11.055 -19.639 1.00 96.00 112 SER A CA 1
ATOM 954 C C . SER A 1 112 ? 21.720 -10.932 -19.759 1.00 96.00 112 SER A C 1
ATOM 956 O O . SER A 1 112 ? 22.230 -10.536 -20.807 1.00 96.00 112 SER A O 1
ATOM 958 N N . LEU A 1 113 ? 22.465 -11.365 -18.734 1.00 94.31 113 LEU A N 1
ATOM 959 C CA . LEU A 1 113 ? 23.932 -11.375 -18.760 1.00 94.31 113 LEU A CA 1
ATOM 960 C C . LEU A 1 113 ? 24.494 -12.337 -19.814 1.00 94.31 113 LEU A C 1
ATOM 962 O O . LEU A 1 113 ? 25.406 -11.973 -20.555 1.00 94.31 113 LEU A O 1
ATOM 966 N N . SER A 1 114 ? 23.943 -13.550 -19.906 1.00 94.06 114 SER A N 1
ATOM 967 C CA . SER A 1 114 ? 24.379 -14.547 -20.890 1.00 94.06 114 SER A CA 1
ATOM 968 C C . SER A 1 114 ? 24.185 -14.052 -22.328 1.00 94.06 114 SER A C 1
ATOM 970 O O . SER A 1 114 ? 25.120 -14.109 -23.129 1.00 94.06 114 SER A O 1
ATOM 972 N N . LEU A 1 115 ? 23.014 -13.482 -22.637 1.00 92.50 115 LEU A N 1
ATOM 973 C CA . LEU A 1 115 ? 22.737 -12.875 -23.940 1.00 92.50 115 LEU A CA 1
ATOM 974 C C . LEU A 1 115 ? 23.633 -11.662 -24.210 1.00 92.50 115 LEU A C 1
ATOM 976 O O . LEU A 1 115 ? 24.091 -11.498 -25.338 1.00 92.50 115 LEU A O 1
ATOM 980 N N . GLY A 1 116 ? 23.936 -10.853 -23.191 1.00 92.50 116 GLY A N 1
ATOM 981 C CA . GLY A 1 116 ? 24.877 -9.739 -23.310 1.00 92.50 116 GLY A CA 1
ATOM 982 C C . GLY A 1 116 ? 26.279 -10.187 -23.736 1.00 92.50 116 GLY A C 1
ATOM 983 O O . GLY A 1 116 ? 26.859 -9.602 -24.647 1.00 92.50 116 GLY A O 1
ATOM 984 N N . ILE A 1 117 ? 26.803 -11.264 -23.140 1.00 91.44 117 ILE A N 1
ATOM 985 C CA . ILE A 1 117 ? 28.126 -11.814 -23.489 1.00 91.44 117 ILE A CA 1
ATOM 986 C C . ILE A 1 117 ? 28.129 -12.399 -24.907 1.00 91.44 117 ILE A C 1
ATOM 988 O O . ILE A 1 117 ? 29.069 -12.167 -25.668 1.00 91.44 117 ILE A O 1
ATOM 992 N N . ILE A 1 118 ? 27.088 -13.151 -25.273 1.00 91.44 118 ILE A N 1
ATOM 993 C CA . ILE A 1 118 ? 26.968 -13.742 -26.614 1.00 91.44 118 ILE A CA 1
ATOM 994 C C . ILE A 1 118 ? 26.843 -12.640 -27.673 1.00 91.44 118 ILE A C 1
ATOM 996 O O . ILE A 1 118 ? 27.550 -12.674 -28.677 1.00 91.44 118 ILE A O 1
ATOM 1000 N N . GLY A 1 119 ? 25.993 -11.639 -27.431 1.00 87.44 119 GLY A N 1
ATOM 1001 C CA . GLY A 1 119 ? 25.818 -10.495 -28.325 1.00 87.44 119 GLY A CA 1
ATOM 1002 C C . GLY A 1 119 ? 27.099 -9.678 -28.494 1.00 87.44 119 GLY A C 1
ATOM 1003 O O . GLY A 1 119 ? 27.422 -9.281 -29.611 1.00 87.44 119 GLY A O 1
ATOM 1004 N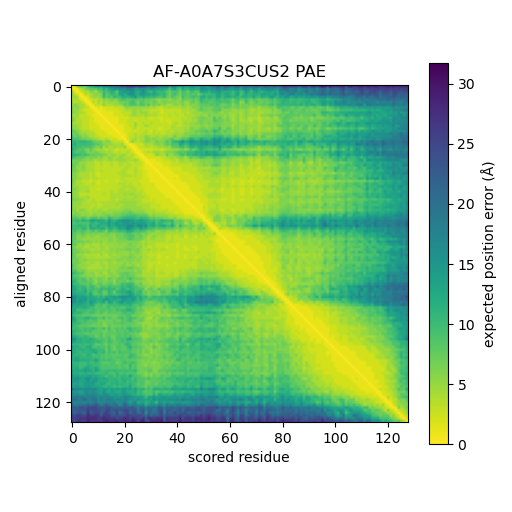 N . PHE A 1 120 ? 27.868 -9.488 -27.416 1.00 81.12 120 PHE A N 1
ATOM 1005 C CA . PHE A 1 120 ? 29.173 -8.829 -27.480 1.00 81.12 120 PHE A CA 1
ATOM 1006 C C . PHE A 1 120 ? 30.172 -9.617 -28.341 1.00 81.12 120 PHE A C 1
ATOM 1008 O O . PHE A 1 120 ? 30.800 -9.043 -29.224 1.00 81.12 120 PHE A O 1
ATOM 1015 N N . ARG A 1 121 ? 30.275 -10.938 -28.136 1.00 79.44 121 ARG A N 1
ATOM 1016 C CA . ARG A 1 121 ? 31.193 -11.801 -28.901 1.00 79.44 121 ARG A CA 1
ATOM 1017 C C . ARG A 1 121 ? 30.875 -11.853 -30.392 1.00 79.44 121 ARG A C 1
ATOM 1019 O O . ARG A 1 121 ? 31.786 -11.737 -31.201 1.00 79.44 121 ARG A O 1
ATOM 1026 N N . LEU A 1 122 ? 29.600 -11.994 -30.750 1.00 77.31 122 LEU A N 1
ATOM 1027 C CA . LEU A 1 122 ? 29.184 -11.983 -32.153 1.00 77.31 122 LEU A CA 1
ATOM 1028 C C . LEU A 1 122 ? 29.475 -10.624 -32.804 1.00 77.31 122 LEU A C 1
ATOM 1030 O O . LEU A 1 122 ? 29.912 -10.578 -33.946 1.00 77.31 122 LEU A O 1
ATOM 1034 N N . GLY A 1 123 ? 29.278 -9.514 -32.084 1.00 75.06 123 GLY A N 1
ATOM 1035 C CA . GLY A 1 123 ? 29.575 -8.171 -32.591 1.00 75.06 123 GLY A CA 1
ATOM 1036 C C . GLY A 1 123 ? 31.057 -7.915 -32.896 1.00 75.06 123 GLY A C 1
ATOM 1037 O O . GLY A 1 123 ? 31.350 -7.131 -33.799 1.00 75.06 123 GLY A O 1
ATOM 1038 N N . ASP A 1 124 ? 31.970 -8.575 -32.180 1.00 67.38 124 ASP A N 1
ATOM 1039 C CA . ASP A 1 124 ? 33.415 -8.511 -32.444 1.00 67.38 124 ASP A CA 1
ATOM 1040 C C . ASP A 1 124 ? 33.812 -9.329 -33.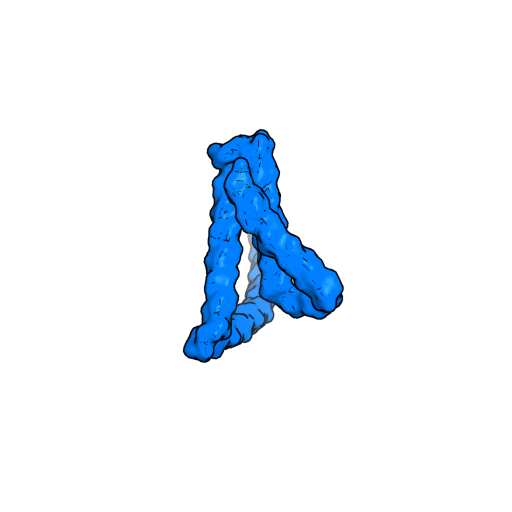686 1.00 67.38 124 ASP A C 1
ATOM 1042 O O . ASP A 1 124 ? 34.611 -8.858 -34.492 1.00 67.38 124 ASP A O 1
ATOM 1046 N N . GLU A 1 125 ? 33.208 -10.504 -33.907 1.00 63.06 125 GLU A N 1
ATOM 1047 C CA . GLU A 1 125 ? 33.477 -11.340 -35.094 1.00 63.06 125 GLU A CA 1
ATOM 1048 C C . GLU A 1 125 ? 33.056 -10.680 -36.420 1.00 63.06 125 GLU A C 1
ATOM 1050 O O . GLU A 1 125 ? 33.703 -10.901 -37.437 1.00 63.06 125 GLU A O 1
ATOM 1055 N N . TYR A 1 126 ? 32.021 -9.831 -36.437 1.00 59.59 126 TYR A N 1
ATOM 1056 C CA . TYR A 1 126 ? 31.615 -9.097 -37.652 1.00 59.59 126 TYR A CA 1
ATOM 1057 C C . TYR A 1 126 ? 32.453 -7.835 -37.935 1.00 59.59 126 TYR A C 1
ATOM 1059 O O . TYR A 1 126 ? 32.231 -7.171 -38.951 1.00 59.59 126 TYR A O 1
ATOM 1067 N N . ARG A 1 127 ? 33.371 -7.457 -37.033 1.00 54.41 127 ARG A N 1
ATOM 1068 C CA . ARG A 1 127 ? 34.222 -6.260 -37.161 1.00 54.41 127 ARG A CA 1
ATOM 1069 C C . ARG A 1 127 ? 35.671 -6.552 -37.570 1.00 54.41 127 ARG A C 1
ATOM 1071 O O . ARG A 1 127 ? 36.395 -5.585 -37.814 1.00 54.41 127 ARG A O 1
ATOM 1078 N N . SER A 1 128 ? 36.081 -7.821 -37.663 1.00 51.00 128 SER A N 1
ATOM 1079 C CA . SER A 1 128 ? 37.362 -8.249 -38.258 1.00 51.00 128 SER A CA 1
ATOM 1080 C C . SER A 1 128 ? 37.184 -8.681 -39.706 1.00 51.00 128 SER A C 1
ATOM 1082 O O . SER A 1 128 ? 38.048 -8.326 -40.533 1.00 51.00 128 SER A O 1
#

Mean predicted aligned error: 8.47 Å